Protein AF-A0A2N2VBH2-F1 (afdb_monomer_lite)

Secondary structure 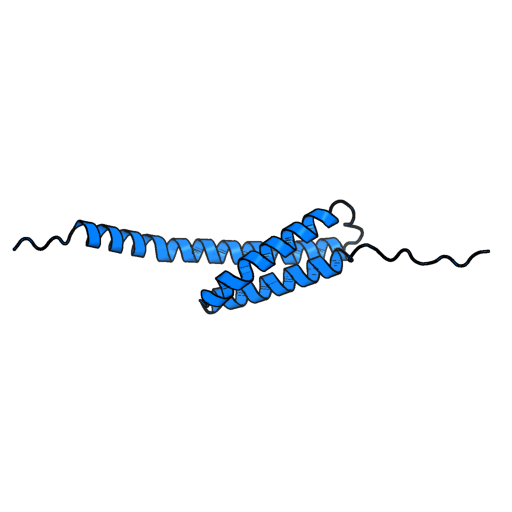(DSSP, 8-state):
---------S--HHHHHHHHHHHHHHHHHHHHHT-HHHHHHHHHHHHHHHHHHHHHGGG---SHHHHHHHHHHHHHHHHHHHHHHHHHHHHHHHHHHHHHHHHH-----

Structure (mmCIF, N/CA/C/O backbone)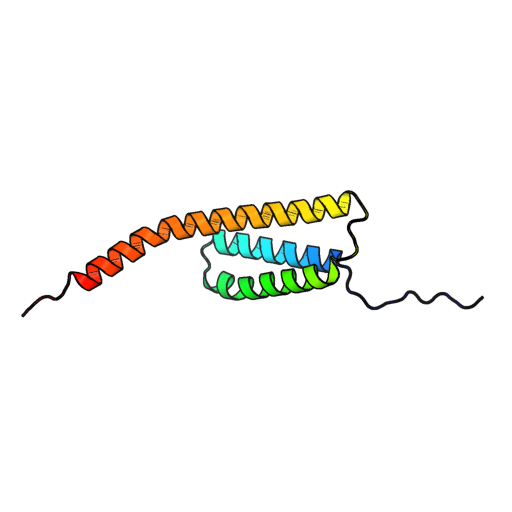:
data_AF-A0A2N2VBH2-F1
#
_entry.id   AF-A0A2N2VBH2-F1
#
loop_
_atom_site.group_PDB
_atom_site.id
_atom_site.type_symbol
_atom_site.label_atom_id
_atom_site.label_alt_id
_atom_site.label_comp_id
_atom_site.label_asym_id
_atom_site.label_entity_id
_atom_site.label_seq_id
_atom_site.pdbx_PDB_ins_code
_atom_site.Cartn_x
_atom_site.Cartn_y
_atom_site.Cartn_z
_atom_site.occupancy
_atom_site.B_iso_or_equiv
_atom_site.auth_seq_id
_atom_site.auth_comp_id
_atom_site.auth_asym_id
_atom_site.auth_atom_id
_atom_site.pdbx_PDB_model_num
ATOM 1 N N . MET A 1 1 ? 34.367 -12.291 -38.009 1.00 40.84 1 MET A N 1
ATOM 2 C CA . MET A 1 1 ? 33.428 -11.558 -37.135 1.00 40.84 1 MET A CA 1
ATOM 3 C C . MET A 1 1 ? 32.618 -12.603 -36.388 1.00 40.84 1 MET A C 1
ATOM 5 O O . MET A 1 1 ? 31.898 -13.334 -37.058 1.00 40.84 1 MET A O 1
ATOM 9 N N . PRO A 1 2 ? 32.802 -12.790 -35.074 1.00 41.72 2 PRO A N 1
ATOM 10 C CA . PRO A 1 2 ? 31.923 -13.672 -34.318 1.00 41.72 2 PRO A CA 1
ATOM 11 C C . PRO A 1 2 ? 30.559 -12.987 -34.103 1.00 41.72 2 PRO A C 1
ATOM 13 O O . PRO A 1 2 ? 30.515 -11.756 -34.024 1.00 41.72 2 PRO A O 1
ATOM 16 N N . PRO A 1 3 ? 29.452 -13.747 -34.044 1.00 45.34 3 PRO A N 1
ATOM 17 C CA . PRO A 1 3 ? 28.139 -13.199 -33.738 1.00 45.34 3 PRO A CA 1
ATOM 18 C C . PRO A 1 3 ? 28.104 -12.716 -32.285 1.00 45.34 3 PRO A C 1
ATOM 20 O O . PRO A 1 3 ? 28.410 -13.465 -31.356 1.00 45.34 3 PRO A O 1
ATOM 23 N N . SER A 1 4 ? 27.738 -11.449 -32.100 1.00 53.03 4 SER A N 1
ATOM 24 C CA . SER A 1 4 ? 27.451 -10.866 -30.794 1.00 53.03 4 SER A CA 1
ATOM 25 C C . SER A 1 4 ? 26.232 -11.566 -30.196 1.00 53.03 4 SER A C 1
ATOM 27 O O . SER A 1 4 ? 25.099 -11.296 -30.590 1.00 53.03 4 SER A O 1
ATOM 29 N N . HIS A 1 5 ? 26.465 -12.480 -29.258 1.00 41.12 5 HIS A N 1
ATOM 30 C CA . HIS A 1 5 ? 25.419 -12.971 -28.369 1.00 41.12 5 HIS A CA 1
ATOM 31 C C . HIS A 1 5 ? 24.906 -11.798 -27.517 1.00 41.12 5 HIS A C 1
ATOM 33 O O . HIS A 1 5 ? 25.728 -11.093 -26.922 1.00 41.12 5 HIS A O 1
ATOM 39 N N . PRO A 1 6 ? 23.585 -11.557 -27.433 1.00 47.28 6 PRO A N 1
ATOM 40 C CA . PRO A 1 6 ? 23.048 -10.656 -26.429 1.00 47.28 6 PRO A CA 1
ATOM 41 C C . PRO A 1 6 ? 23.266 -11.292 -25.053 1.00 47.28 6 PRO A C 1
ATOM 43 O O . PRO A 1 6 ? 22.959 -12.463 -24.836 1.00 47.28 6 PRO A O 1
ATOM 46 N N . ALA A 1 7 ? 23.851 -10.521 -24.141 1.00 42.69 7 ALA A N 1
ATOM 47 C CA . ALA A 1 7 ? 23.978 -10.894 -22.745 1.00 42.69 7 ALA A CA 1
ATOM 48 C C . ALA A 1 7 ? 22.578 -10.919 -22.110 1.00 42.69 7 ALA A C 1
ATOM 50 O O . ALA A 1 7 ? 22.043 -9.879 -21.733 1.00 42.69 7 ALA A O 1
ATOM 51 N N . GLU A 1 8 ? 21.979 -12.103 -22.027 1.00 49.44 8 GLU A N 1
ATOM 52 C CA . GLU A 1 8 ? 20.865 -12.372 -21.122 1.00 49.44 8 GLU A CA 1
ATOM 53 C C . GLU A 1 8 ? 21.410 -12.585 -19.706 1.00 49.44 8 GLU A C 1
ATOM 55 O O . GLU A 1 8 ? 22.375 -13.329 -19.516 1.00 49.44 8 GLU A O 1
ATOM 60 N N . GLY A 1 9 ? 20.798 -11.938 -18.709 1.00 41.91 9 GLY A N 1
ATOM 61 C CA . GLY A 1 9 ? 21.112 -12.202 -17.302 1.00 41.91 9 GLY A CA 1
ATOM 62 C C . GLY A 1 9 ? 20.923 -11.043 -16.323 1.00 41.91 9 GLY A C 1
ATOM 63 O O . GLY A 1 9 ? 21.740 -10.885 -15.423 1.00 41.91 9 GLY A O 1
ATOM 64 N N . GLY A 1 10 ? 19.876 -10.236 -16.475 1.00 44.91 10 GLY A N 1
ATOM 65 C CA . GLY A 1 10 ? 19.402 -9.306 -15.448 1.00 44.91 10 GLY A CA 1
ATOM 66 C C . GLY A 1 10 ? 17.968 -8.933 -15.791 1.00 44.91 10 GLY A C 1
ATOM 67 O O . GLY A 1 10 ? 17.742 -8.460 -16.902 1.00 44.91 10 GLY A O 1
ATOM 68 N N . GLY A 1 11 ? 17.003 -9.233 -14.917 1.00 56.78 11 GLY A N 1
ATOM 69 C CA . GLY A 1 11 ? 15.608 -8.843 -15.144 1.00 56.78 11 GLY A CA 1
ATOM 70 C C . GLY A 1 11 ? 15.538 -7.341 -15.413 1.00 56.78 11 GLY A C 1
ATOM 71 O O . GLY A 1 11 ? 16.257 -6.572 -14.777 1.00 56.78 11 GLY A O 1
ATOM 72 N N . ASP A 1 12 ? 14.759 -6.916 -16.408 1.00 78.00 12 ASP A N 1
ATOM 73 C CA . ASP A 1 12 ? 14.641 -5.490 -16.700 1.00 78.00 12 ASP A CA 1
ATOM 74 C C . ASP A 1 12 ? 13.982 -4.812 -15.492 1.00 78.00 12 ASP A C 1
ATOM 76 O O . ASP A 1 12 ? 12.883 -5.182 -15.072 1.00 78.00 12 ASP A O 1
ATOM 80 N N . TRP A 1 13 ? 14.636 -3.800 -14.920 1.00 80.25 13 TRP A N 1
ATOM 81 C CA . TRP A 1 13 ? 14.091 -3.017 -13.806 1.00 80.25 13 TRP A CA 1
ATOM 82 C C . TRP A 1 13 ? 12.704 -2.437 -14.150 1.00 80.25 13 TRP A C 1
ATOM 84 O O . TRP A 1 13 ? 11.900 -2.173 -13.255 1.00 80.25 13 TRP A O 1
ATOM 94 N N . ARG A 1 14 ? 12.394 -2.266 -15.446 1.00 80.44 14 ARG A N 1
ATOM 95 C CA . ARG A 1 14 ? 11.062 -1.883 -15.934 1.00 80.44 14 ARG A CA 1
ATOM 96 C C . ARG A 1 14 ? 10.008 -2.956 -15.694 1.00 80.44 14 ARG A C 1
ATOM 98 O O . ARG A 1 14 ? 8.896 -2.607 -15.304 1.00 80.44 14 ARG A O 1
ATOM 105 N N . ASP A 1 15 ? 10.344 -4.230 -15.887 1.00 84.06 15 ASP A N 1
ATOM 106 C CA . ASP A 1 15 ? 9.445 -5.343 -15.572 1.00 84.06 15 ASP A CA 1
ATOM 107 C C . ASP A 1 15 ? 9.173 -5.386 -14.067 1.00 84.06 15 ASP A C 1
ATOM 109 O O . ASP A 1 15 ? 8.023 -5.495 -13.643 1.00 84.06 15 ASP A O 1
ATOM 113 N N . GLN A 1 16 ? 10.203 -5.183 -13.241 1.00 84.12 16 GLN A N 1
ATOM 114 C CA . GLN A 1 16 ? 10.028 -5.112 -11.788 1.00 84.12 16 GLN A CA 1
ATOM 115 C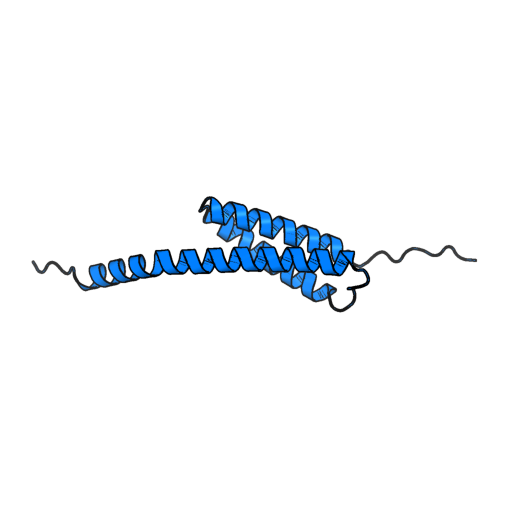 C . GLN A 1 16 ? 9.196 -3.910 -11.348 1.00 84.12 16 GLN A C 1
ATOM 117 O O . GLN A 1 16 ? 8.351 -4.032 -10.461 1.00 84.12 16 GLN A O 1
ATOM 122 N N . LEU A 1 17 ? 9.385 -2.755 -11.987 1.00 87.06 17 LEU A N 1
ATOM 123 C CA . LEU A 1 17 ? 8.574 -1.573 -11.723 1.00 87.06 17 LEU A CA 1
ATOM 124 C C . LEU A 1 17 ? 7.108 -1.799 -12.120 1.00 87.06 17 LEU A C 1
ATOM 126 O O . LEU A 1 17 ? 6.205 -1.365 -11.404 1.00 87.06 17 LEU A O 1
ATOM 130 N N . ALA A 1 18 ? 6.859 -2.497 -13.231 1.00 87.25 18 ALA A N 1
ATOM 131 C CA . ALA A 1 18 ? 5.513 -2.859 -13.660 1.00 87.25 18 ALA A CA 1
ATOM 132 C C . ALA A 1 18 ? 4.845 -3.832 -12.676 1.00 87.25 18 ALA A C 1
ATOM 134 O O . ALA A 1 18 ? 3.689 -3.619 -12.306 1.00 87.25 18 ALA A O 1
ATOM 135 N N . VAL A 1 19 ? 5.578 -4.848 -12.205 1.00 88.81 19 VAL A N 1
ATOM 136 C CA . VAL A 1 19 ? 5.117 -5.769 -11.155 1.00 88.81 19 VAL A CA 1
ATOM 137 C C . VAL A 1 19 ? 4.780 -4.998 -9.881 1.00 88.81 19 VAL A C 1
ATOM 139 O O . VAL A 1 19 ? 3.679 -5.147 -9.356 1.00 88.81 19 VAL A O 1
ATOM 142 N N . LEU A 1 20 ? 5.675 -4.119 -9.421 1.00 90.69 20 LEU A N 1
ATOM 143 C CA . LEU A 1 20 ? 5.445 -3.304 -8.231 1.00 90.69 20 LEU A CA 1
ATOM 144 C C . LEU A 1 20 ? 4.186 -2.441 -8.370 1.00 90.69 20 LEU A C 1
ATOM 146 O O . LEU A 1 20 ? 3.369 -2.403 -7.453 1.00 90.69 20 LEU A O 1
ATOM 150 N N . ARG A 1 21 ? 4.002 -1.775 -9.515 1.00 90.94 21 ARG A N 1
ATOM 151 C CA . ARG A 1 21 ? 2.808 -0.962 -9.769 1.00 90.94 21 ARG A CA 1
ATOM 152 C C . ARG A 1 21 ? 1.531 -1.796 -9.675 1.00 90.94 21 ARG A C 1
ATOM 154 O O . ARG A 1 21 ? 0.603 -1.375 -8.997 1.00 90.94 21 ARG A O 1
ATOM 161 N N . ASN A 1 22 ? 1.500 -2.971 -10.303 1.00 91.81 22 ASN A N 1
ATOM 162 C CA . ASN A 1 22 ? 0.329 -3.849 -10.258 1.00 91.81 22 ASN A CA 1
ATOM 163 C C . ASN A 1 22 ? 0.016 -4.289 -8.816 1.00 91.81 22 ASN A C 1
ATOM 165 O O . ASN A 1 22 ? -1.123 -4.165 -8.378 1.00 91.81 22 ASN A O 1
ATOM 169 N N . CYS A 1 23 ? 1.033 -4.691 -8.045 1.00 92.19 23 CYS A N 1
ATOM 170 C CA . CYS A 1 23 ? 0.858 -5.047 -6.634 1.00 92.19 23 CYS A CA 1
ATOM 171 C C . CYS A 1 23 ? 0.320 -3.874 -5.794 1.00 92.19 23 CYS A C 1
ATOM 173 O O . CYS A 1 23 ? -0.489 -4.074 -4.889 1.00 92.19 23 CYS A O 1
ATOM 175 N N . LEU A 1 24 ? 0.759 -2.643 -6.076 1.00 93.19 24 LEU A N 1
ATOM 176 C CA . LEU A 1 24 ? 0.269 -1.442 -5.397 1.00 93.19 24 LEU A CA 1
ATOM 177 C C . LEU A 1 24 ? -1.182 -1.104 -5.779 1.00 93.19 24 LEU A C 1
ATOM 179 O O . LEU A 1 24 ? -1.946 -0.667 -4.918 1.00 93.19 24 LEU A O 1
ATOM 183 N N . ASP A 1 25 ? -1.588 -1.318 -7.032 1.00 94.00 25 ASP A N 1
ATOM 184 C CA . ASP A 1 25 ? -2.984 -1.153 -7.456 1.00 94.00 25 ASP A CA 1
ATOM 185 C C . ASP A 1 25 ? -3.902 -2.191 -6.788 1.00 94.00 25 ASP A C 1
ATOM 187 O O . ASP A 1 25 ? -4.976 -1.830 -6.294 1.00 94.00 25 ASP A O 1
ATOM 191 N N . ASP A 1 26 ? -3.457 -3.446 -6.678 1.00 93.69 26 ASP A N 1
ATOM 192 C CA . ASP A 1 26 ? -4.175 -4.494 -5.942 1.00 93.69 26 ASP A CA 1
ATOM 193 C C . ASP A 1 26 ? -4.295 -4.142 -4.451 1.00 93.69 26 ASP A C 1
ATOM 195 O O . ASP A 1 26 ? -5.377 -4.244 -3.862 1.00 93.69 26 ASP A O 1
ATOM 199 N N . LEU A 1 27 ? -3.216 -3.632 -3.844 1.00 93.31 27 LEU A N 1
ATOM 200 C CA . LEU A 1 27 ? -3.226 -3.145 -2.463 1.00 93.31 27 LEU A CA 1
ATOM 201 C C . LEU A 1 27 ? -4.220 -1.988 -2.288 1.00 93.31 27 LEU A C 1
ATOM 203 O O . LEU A 1 27 ? -4.965 -1.941 -1.305 1.00 93.31 27 LEU A O 1
ATOM 207 N N . ARG A 1 28 ? -4.294 -1.075 -3.265 1.00 94.00 28 ARG A N 1
ATOM 208 C CA . ARG A 1 28 ? -5.264 0.026 -3.262 1.00 94.00 28 ARG A CA 1
ATOM 209 C C . ARG A 1 28 ? -6.695 -0.495 -3.291 1.00 94.00 28 ARG A C 1
ATOM 211 O O . ARG A 1 28 ? -7.538 -0.013 -2.532 1.00 94.00 28 ARG A O 1
ATOM 218 N N . ALA A 1 29 ? -6.979 -1.471 -4.150 1.00 94.06 29 ALA A N 1
ATOM 219 C CA . ALA A 1 29 ? -8.297 -2.087 -4.245 1.00 94.06 29 ALA A CA 1
ATOM 220 C C . ALA A 1 29 ? -8.687 -2.793 -2.935 1.00 94.06 29 ALA A C 1
ATOM 222 O O . ALA A 1 29 ? -9.801 -2.604 -2.434 1.00 94.06 29 ALA A O 1
ATOM 223 N N . ALA A 1 30 ? -7.755 -3.533 -2.330 1.00 93.06 30 ALA A N 1
ATOM 224 C CA . ALA A 1 30 ? -7.958 -4.190 -1.043 1.00 93.06 30 ALA A CA 1
ATOM 225 C C . ALA A 1 30 ? -8.230 -3.179 0.087 1.00 93.06 30 ALA A C 1
ATOM 227 O O . ALA A 1 30 ? -9.168 -3.363 0.864 1.00 93.06 30 ALA A O 1
ATOM 228 N N . MET A 1 31 ? -7.509 -2.051 0.136 1.00 91.38 31 MET A N 1
ATOM 229 C CA . MET A 1 31 ? -7.772 -1.003 1.132 1.00 91.38 31 MET A CA 1
ATOM 230 C C . MET A 1 31 ? -9.119 -0.308 0.929 1.00 91.38 31 MET A C 1
ATOM 232 O O . MET A 1 31 ? -9.806 -0.022 1.909 1.00 91.38 31 MET A O 1
ATOM 236 N N . ARG A 1 32 ? -9.531 -0.051 -0.320 1.00 92.19 32 ARG A N 1
ATOM 237 C CA . ARG A 1 32 ? -10.842 0.559 -0.615 1.00 92.19 32 ARG A CA 1
ATOM 238 C C . ARG A 1 32 ? -12.006 -0.347 -0.225 1.00 92.19 32 ARG A C 1
ATOM 240 O O . ARG A 1 32 ? -13.032 0.145 0.232 1.00 92.19 32 ARG A O 1
ATOM 247 N N . THR A 1 33 ? -11.845 -1.654 -0.407 1.00 93.12 33 THR A N 1
ATOM 248 C CA . THR A 1 33 ? -12.864 -2.655 -0.056 1.00 93.12 33 THR A CA 1
ATOM 249 C C . THR A 1 33 ? -12.815 -3.072 1.416 1.00 93.12 33 THR A C 1
ATOM 251 O O . THR A 1 33 ? -13.747 -3.711 1.894 1.00 93.12 33 THR A O 1
ATOM 254 N N . GLY A 1 34 ? -11.761 -2.695 2.150 1.00 88.94 34 GLY A N 1
ATOM 255 C CA . GLY A 1 34 ? -11.550 -3.114 3.536 1.00 88.94 34 GLY A CA 1
ATOM 256 C C . GLY A 1 34 ? -11.228 -4.604 3.676 1.00 88.94 34 GLY A C 1
ATOM 257 O O . GLY A 1 34 ? -11.482 -5.182 4.732 1.00 88.94 34 GLY A O 1
ATOM 258 N N . ASN A 1 35 ? -10.702 -5.235 2.622 1.00 9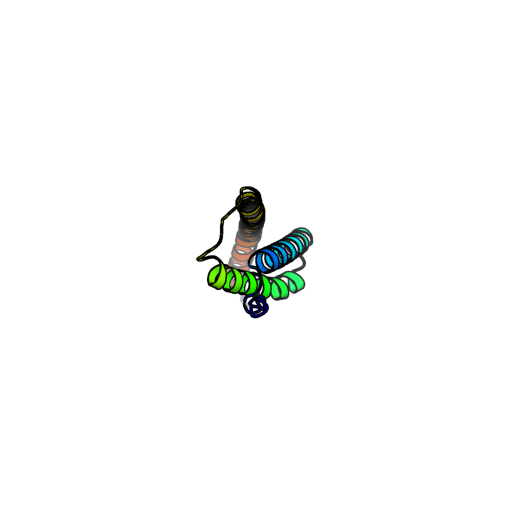2.94 35 ASN A N 1
ATOM 259 C CA . ASN A 1 35 ? -10.354 -6.651 2.616 1.00 92.94 35 ASN A CA 1
ATOM 260 C C . ASN A 1 35 ? -9.024 -6.885 3.353 1.00 92.94 35 ASN A C 1
ATOM 262 O O . ASN A 1 35 ? -7.954 -6.862 2.745 1.00 92.94 35 ASN A O 1
ATOM 266 N N . TRP A 1 36 ? -9.096 -7.100 4.669 1.00 88.00 36 TRP A N 1
ATOM 267 C CA . TRP A 1 36 ? -7.913 -7.286 5.517 1.00 88.00 36 TRP A CA 1
ATOM 268 C C . TRP A 1 36 ? -7.087 -8.520 5.160 1.00 88.00 36 TRP A C 1
ATOM 270 O O . TRP A 1 36 ? -5.864 -8.434 5.165 1.00 88.00 36 TRP A O 1
ATOM 280 N N . GLU A 1 37 ? -7.731 -9.625 4.787 1.00 91.69 37 GLU A N 1
ATOM 281 C CA . GLU A 1 37 ? -7.036 -10.857 4.401 1.00 91.69 37 GLU A CA 1
ATOM 282 C C . GLU A 1 37 ? -6.184 -10.644 3.141 1.00 91.69 37 GLU A C 1
ATOM 284 O O . GLU A 1 37 ? -5.017 -11.034 3.095 1.00 91.69 37 GLU A O 1
ATOM 289 N N . ALA A 1 38 ? -6.728 -9.942 2.141 1.00 91.19 38 ALA A N 1
ATOM 290 C CA . ALA A 1 38 ? -5.963 -9.580 0.951 1.00 91.19 38 ALA A CA 1
ATOM 291 C C . ALA A 1 38 ? -4.785 -8.653 1.287 1.00 91.19 38 ALA A C 1
ATOM 293 O O . ALA A 1 38 ? -3.701 -8.820 0.734 1.00 91.19 38 ALA A O 1
ATOM 294 N N . LEU A 1 39 ? -4.955 -7.700 2.209 1.00 90.56 39 LEU A N 1
ATOM 295 C CA . LEU A 1 39 ? -3.859 -6.819 2.622 1.00 90.56 39 LEU A CA 1
ATOM 296 C C . LEU A 1 39 ? -2.724 -7.579 3.314 1.00 90.56 39 LEU A C 1
ATOM 298 O O . LEU A 1 39 ? -1.560 -7.310 3.021 1.00 90.56 39 LEU A O 1
ATOM 302 N N . GLU A 1 40 ? -3.037 -8.539 4.187 1.00 91.62 40 GLU A N 1
ATOM 303 C CA . GLU A 1 40 ? -2.025 -9.372 4.851 1.00 91.62 40 GLU A CA 1
ATOM 304 C C . GLU A 1 40 ? -1.185 -10.171 3.848 1.00 91.62 40 GLU A C 1
ATOM 306 O O . GLU A 1 40 ? 0.023 -10.322 4.035 1.00 91.62 40 GLU A O 1
ATOM 311 N N . GLN A 1 41 ? -1.800 -10.630 2.757 1.00 92.38 41 GLN A N 1
ATOM 312 C CA . GLN A 1 41 ? -1.109 -11.355 1.690 1.00 92.38 41 GLN A CA 1
ATOM 313 C C . GLN A 1 41 ? -0.313 -10.425 0.762 1.00 92.38 41 GLN A C 1
ATOM 315 O O . GLN A 1 41 ? 0.783 -10.780 0.329 1.00 92.38 41 GLN A O 1
ATOM 320 N N . LEU A 1 42 ? -0.835 -9.232 0.461 1.00 91.50 42 LEU A N 1
ATOM 321 C CA . LEU A 1 42 ? -0.241 -8.304 -0.508 1.00 91.50 42 LEU A CA 1
ATOM 322 C C . LEU A 1 42 ? 0.932 -7.493 0.062 1.00 91.50 42 LEU A C 1
ATOM 324 O O . LEU A 1 42 ? 1.886 -7.217 -0.665 1.00 91.50 42 LEU A O 1
ATOM 328 N N . VAL A 1 43 ? 0.908 -7.125 1.348 1.00 90.75 43 VAL A N 1
ATOM 329 C CA . VAL A 1 43 ? 1.965 -6.295 1.965 1.00 90.75 43 VAL A CA 1
ATOM 330 C C . VAL A 1 43 ? 3.368 -6.925 1.849 1.00 90.75 43 VAL A C 1
ATOM 332 O O . VAL A 1 43 ? 4.281 -6.228 1.397 1.00 90.75 43 VAL A O 1
ATOM 335 N N . PRO A 1 44 ? 3.583 -8.217 2.173 1.00 92.19 44 PRO A N 1
ATOM 336 C CA . PRO A 1 44 ? 4.886 -8.865 1.993 1.00 92.19 44 PRO A CA 1
ATOM 337 C C . PRO A 1 44 ? 5.350 -8.909 0.532 1.00 92.19 44 PRO A C 1
ATOM 339 O O . PRO A 1 44 ? 6.545 -8.796 0.257 1.00 92.19 44 PRO A O 1
ATOM 342 N N . VAL A 1 45 ? 4.414 -9.060 -0.412 1.00 89.88 45 VAL A N 1
ATOM 343 C CA . VAL A 1 45 ? 4.712 -9.095 -1.853 1.00 89.88 45 VAL A CA 1
ATOM 344 C C . VAL A 1 45 ? 5.186 -7.724 -2.330 1.00 89.88 45 VAL A C 1
ATOM 346 O O . VAL A 1 45 ? 6.200 -7.633 -3.020 1.00 89.88 45 VAL A O 1
ATOM 349 N N . VAL A 1 46 ? 4.508 -6.653 -1.909 1.00 89.88 46 VAL A N 1
ATOM 350 C CA . VAL A 1 46 ? 4.913 -5.269 -2.195 1.00 89.88 46 VAL A CA 1
ATOM 351 C C . VAL A 1 46 ? 6.295 -4.968 -1.606 1.00 89.88 46 VAL A C 1
ATOM 353 O O . VAL A 1 46 ? 7.146 -4.423 -2.306 1.00 89.88 46 VAL A O 1
ATOM 356 N N . ASP A 1 47 ? 6.564 -5.367 -0.358 1.00 90.06 47 ASP A N 1
ATOM 357 C CA . ASP A 1 47 ? 7.881 -5.193 0.277 1.00 90.06 47 ASP A CA 1
ATOM 358 C C . ASP A 1 47 ? 8.991 -5.950 -0.474 1.00 90.06 47 ASP A C 1
ATOM 360 O O . ASP A 1 47 ? 10.071 -5.404 -0.719 1.00 90.06 47 ASP A O 1
ATOM 364 N N . SER A 1 48 ? 8.718 -7.185 -0.906 1.00 88.06 48 SER A N 1
ATOM 365 C CA . SER A 1 48 ? 9.654 -7.970 -1.714 1.00 88.06 48 SER A CA 1
ATOM 366 C C . SER A 1 48 ? 9.936 -7.306 -3.065 1.00 88.06 48 SER A C 1
ATOM 368 O O . SER A 1 48 ? 11.104 -7.143 -3.425 1.00 88.06 48 SER A O 1
ATOM 370 N N . ALA A 1 49 ? 8.896 -6.842 -3.765 1.00 87.12 49 ALA A N 1
ATOM 371 C CA . ALA A 1 49 ? 9.026 -6.140 -5.041 1.00 87.12 49 ALA A CA 1
ATOM 372 C C . ALA A 1 49 ? 9.821 -4.830 -4.899 1.00 87.12 49 ALA A C 1
ATOM 374 O O . ALA A 1 49 ? 10.691 -4.544 -5.719 1.00 87.12 49 ALA A O 1
ATOM 375 N N . PHE A 1 50 ? 9.610 -4.065 -3.822 1.00 85.56 50 PHE A N 1
ATOM 376 C CA . PHE A 1 50 ? 10.414 -2.874 -3.526 1.00 85.56 50 PHE A CA 1
ATOM 377 C C . PHE A 1 50 ? 11.887 -3.204 -3.276 1.00 85.56 50 PHE A C 1
ATOM 379 O O . PHE A 1 50 ? 12.769 -2.482 -3.744 1.00 85.56 50 PHE A O 1
ATOM 386 N N . LYS A 1 51 ? 12.175 -4.275 -2.528 1.00 86.75 51 LYS A N 1
ATOM 387 C CA . LYS A 1 51 ? 13.553 -4.708 -2.246 1.00 86.75 51 LYS A CA 1
ATOM 388 C C . LYS A 1 51 ? 14.276 -5.162 -3.510 1.00 86.75 51 LYS A C 1
ATOM 390 O O . LYS A 1 51 ? 15.435 -4.791 -3.687 1.00 86.75 51 LYS A O 1
ATOM 395 N N . GLN A 1 52 ? 13.596 -5.915 -4.373 1.00 83.50 52 GLN A N 1
ATOM 396 C CA . GLN A 1 52 ? 14.119 -6.339 -5.675 1.00 83.50 52 GLN A CA 1
ATOM 397 C C . GLN A 1 52 ? 14.400 -5.128 -6.564 1.00 83.50 52 GLN A C 1
ATOM 399 O O . GLN A 1 52 ? 15.548 -4.914 -6.951 1.00 83.50 52 GLN A O 1
ATOM 404 N N . LEU A 1 53 ? 13.404 -4.248 -6.728 1.00 81.94 53 LEU A N 1
ATOM 405 C CA . LEU A 1 53 ? 13.557 -3.028 -7.510 1.00 81.94 53 LEU A CA 1
ATOM 406 C C . LEU A 1 53 ? 14.736 -2.200 -6.991 1.00 81.94 53 LEU A C 1
ATOM 408 O O . LEU A 1 53 ? 15.579 -1.774 -7.773 1.00 81.94 53 LEU A O 1
ATOM 412 N N . ARG A 1 54 ? 14.864 -2.008 -5.673 1.00 81.25 54 ARG A N 1
ATOM 413 C CA . ARG A 1 54 ? 15.978 -1.258 -5.072 1.00 81.25 54 ARG A CA 1
ATOM 414 C C . ARG A 1 54 ? 17.345 -1.890 -5.340 1.00 81.25 54 ARG A C 1
ATOM 416 O O . ARG A 1 54 ? 18.303 -1.143 -5.520 1.00 81.25 54 ARG A O 1
ATOM 423 N N . ALA A 1 55 ? 17.449 -3.218 -5.342 1.00 78.44 55 ALA A N 1
ATOM 424 C CA . ALA A 1 55 ? 18.700 -3.917 -5.634 1.00 78.44 55 ALA A CA 1
ATOM 425 C C . ALA A 1 55 ? 19.164 -3.691 -7.087 1.00 78.44 55 ALA A C 1
ATOM 427 O O . ALA A 1 55 ? 20.365 -3.664 -7.353 1.00 78.44 55 ALA A O 1
ATOM 428 N N . GLU A 1 56 ? 18.222 -3.463 -8.004 1.00 71.62 56 GLU A N 1
ATOM 429 C CA . GLU A 1 56 ? 18.477 -3.299 -9.442 1.00 71.62 56 GLU A CA 1
ATOM 430 C C . GLU A 1 56 ? 18.502 -1.829 -9.903 1.00 71.62 56 GLU A C 1
ATOM 432 O O . GLU A 1 56 ? 19.153 -1.480 -10.891 1.00 71.62 56 GLU A O 1
ATOM 437 N N . SER A 1 57 ? 17.852 -0.933 -9.153 1.00 59.94 57 SER A N 1
ATOM 438 C CA . SER A 1 57 ? 17.653 0.487 -9.490 1.00 59.94 5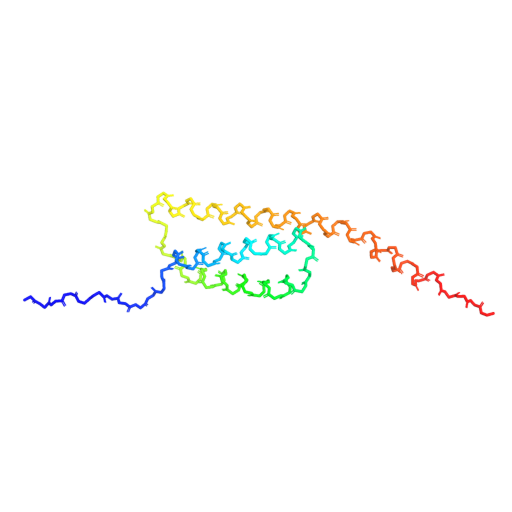7 SER A CA 1
ATOM 439 C C . SER A 1 57 ? 18.912 1.349 -9.438 1.00 59.94 57 SER A C 1
ATOM 441 O O . SER A 1 57 ? 18.860 2.518 -9.821 1.00 59.94 57 SER A O 1
ATOM 443 N N . THR A 1 58 ? 20.055 0.825 -8.992 1.00 55.66 58 THR A N 1
ATOM 444 C CA . THR A 1 58 ? 21.289 1.612 -8.831 1.00 55.66 58 THR A CA 1
ATOM 445 C C . THR A 1 58 ? 21.839 2.175 -10.153 1.00 55.66 58 THR A C 1
ATOM 447 O O . THR A 1 58 ? 22.782 2.961 -10.115 1.00 55.66 58 THR A O 1
ATOM 450 N N . THR A 1 59 ? 21.271 1.816 -11.318 1.00 56.59 59 THR A N 1
ATOM 451 C CA . THR A 1 59 ? 21.930 2.041 -12.621 1.00 56.59 59 THR A CA 1
ATOM 452 C C . THR A 1 59 ? 21.088 2.701 -13.736 1.00 56.59 59 THR A C 1
ATOM 454 O O . THR A 1 59 ? 21.669 3.070 -14.761 1.00 56.59 59 THR A O 1
ATOM 457 N N . THR A 1 60 ? 19.762 2.905 -13.629 1.00 64.62 60 THR A N 1
ATOM 458 C CA . THR A 1 60 ? 18.991 3.056 -14.892 1.00 64.62 60 THR A CA 1
ATOM 459 C C . THR A 1 60 ? 17.753 3.967 -14.881 1.00 64.62 60 THR A C 1
ATOM 461 O O . THR A 1 60 ? 16.667 3.536 -15.235 1.00 64.62 60 THR A O 1
ATOM 464 N N . VAL A 1 61 ? 17.910 5.272 -14.625 1.00 65.06 61 VAL A N 1
ATOM 465 C CA . VAL A 1 61 ? 16.973 6.281 -15.177 1.00 65.06 61 VAL A CA 1
ATOM 466 C C . VAL A 1 61 ? 17.633 6.897 -16.405 1.00 65.06 61 VAL A C 1
ATOM 468 O O . VAL A 1 61 ? 18.567 7.685 -16.275 1.00 65.06 61 VAL A O 1
ATOM 471 N N . ARG A 1 62 ? 17.209 6.491 -17.608 1.00 70.19 62 ARG A N 1
ATOM 472 C CA . ARG A 1 62 ? 17.863 6.908 -18.866 1.00 70.19 62 ARG A CA 1
ATOM 473 C C . ARG A 1 62 ? 16.965 7.737 -19.770 1.00 70.19 62 ARG A C 1
ATOM 475 O O . ARG A 1 62 ? 17.474 8.463 -20.619 1.00 70.19 62 ARG A O 1
ATOM 482 N N . THR A 1 63 ? 15.649 7.648 -19.594 1.00 80.69 63 THR A N 1
ATOM 483 C CA . THR A 1 63 ? 14.673 8.321 -20.454 1.00 80.69 63 THR A CA 1
ATOM 484 C C . THR A 1 63 ? 13.611 9.079 -19.648 1.00 80.69 63 THR A C 1
ATOM 486 O O . THR A 1 63 ? 13.343 8.734 -18.496 1.00 80.69 63 THR A O 1
ATOM 489 N N . PRO A 1 64 ? 12.944 10.090 -20.238 1.00 83.12 64 PRO A N 1
ATOM 490 C CA . PRO A 1 64 ? 11.804 10.756 -19.604 1.00 83.12 64 PRO A CA 1
ATOM 491 C C . PRO A 1 64 ? 10.657 9.800 -19.245 1.00 83.12 64 PRO A C 1
ATOM 493 O O . PRO A 1 64 ? 9.984 10.005 -18.240 1.00 83.12 64 PRO A O 1
ATOM 496 N N . ALA A 1 65 ? 10.461 8.739 -20.034 1.00 83.00 65 ALA A N 1
ATOM 497 C CA . ALA A 1 65 ? 9.451 7.718 -19.761 1.00 83.00 65 ALA A CA 1
ATOM 498 C C . ALA A 1 65 ? 9.752 6.938 -18.468 1.00 83.00 65 ALA A C 1
ATOM 500 O O . ALA A 1 65 ? 8.835 6.620 -17.717 1.00 83.00 65 ALA A O 1
ATOM 501 N N . ASP A 1 66 ? 11.032 6.695 -18.172 1.00 82.31 66 ASP A N 1
ATOM 502 C CA . ASP A 1 66 ? 11.469 6.031 -16.936 1.00 82.31 66 ASP A CA 1
ATOM 503 C C . ASP A 1 66 ? 11.168 6.885 -15.704 1.00 82.31 66 ASP A C 1
ATOM 505 O O . ASP A 1 66 ? 10.641 6.401 -14.703 1.00 82.31 66 ASP A O 1
ATOM 509 N N . ALA A 1 67 ? 11.475 8.182 -15.797 1.00 84.12 67 ALA A N 1
ATOM 510 C CA . ALA A 1 67 ? 11.192 9.134 -14.733 1.00 84.12 67 ALA A CA 1
ATOM 511 C C . ALA A 1 67 ? 9.683 9.248 -14.464 1.00 84.12 67 ALA A C 1
ATOM 513 O O . ALA A 1 67 ? 9.269 9.356 -13.311 1.00 84.12 67 ALA A O 1
ATOM 514 N N . GLU A 1 68 ? 8.862 9.195 -15.514 1.00 87.44 68 GLU A N 1
ATOM 515 C CA . GLU A 1 68 ? 7.408 9.224 -15.379 1.00 87.44 68 GLU A CA 1
ATOM 516 C C . GLU A 1 68 ? 6.856 7.942 -14.744 1.00 87.44 68 GLU A C 1
ATOM 518 O O . GLU A 1 68 ? 6.029 8.014 -13.838 1.00 87.44 68 GLU A O 1
ATOM 523 N N . ALA A 1 69 ? 7.361 6.770 -15.134 1.00 85.06 69 ALA A N 1
ATOM 524 C CA . ALA A 1 69 ? 6.956 5.507 -14.519 1.00 85.06 69 ALA A CA 1
ATOM 525 C C . ALA A 1 69 ? 7.273 5.476 -13.010 1.00 85.06 69 ALA A C 1
ATOM 527 O O . ALA A 1 69 ? 6.437 5.067 -12.202 1.00 85.06 69 ALA A O 1
ATOM 528 N N . LEU A 1 70 ? 8.445 5.982 -12.607 1.00 85.88 70 LEU A N 1
ATOM 529 C CA . LEU A 1 70 ? 8.805 6.122 -11.192 1.00 85.88 70 LEU A CA 1
ATOM 530 C C . LEU A 1 70 ? 7.906 7.125 -10.456 1.00 85.88 70 LEU A C 1
ATOM 532 O O . LEU A 1 70 ? 7.510 6.872 -9.317 1.00 85.88 70 LEU A O 1
ATOM 536 N N . ARG A 1 71 ? 7.541 8.244 -11.097 1.00 88.25 71 ARG A N 1
ATOM 537 C CA . ARG A 1 71 ? 6.591 9.211 -10.522 1.00 88.25 71 ARG A CA 1
ATOM 538 C C . ARG A 1 71 ? 5.221 8.598 -10.278 1.00 88.25 71 ARG A C 1
ATOM 540 O O . ARG A 1 71 ? 4.645 8.848 -9.224 1.00 88.25 71 ARG A O 1
ATOM 547 N N . GLN A 1 72 ? 4.715 7.788 -11.204 1.00 89.62 72 GLN A N 1
ATOM 548 C CA . GLN A 1 72 ? 3.426 7.113 -11.037 1.00 89.62 72 GLN A CA 1
ATOM 549 C C . GLN A 1 72 ? 3.429 6.187 -9.817 1.00 89.62 72 GLN A C 1
ATOM 551 O O . GLN A 1 72 ? 2.501 6.235 -9.011 1.00 89.62 72 GLN A O 1
ATOM 556 N N . VAL A 1 73 ? 4.496 5.406 -9.630 1.00 90.06 73 VAL A N 1
ATOM 557 C CA . VAL A 1 73 ? 4.652 4.546 -8.446 1.00 90.06 73 VAL A CA 1
ATOM 558 C C . VAL A 1 73 ? 4.758 5.369 -7.160 1.00 90.06 73 VAL A C 1
ATOM 560 O O . VAL A 1 73 ? 4.136 5.017 -6.156 1.00 90.06 73 VAL A O 1
ATOM 563 N N . ALA A 1 74 ? 5.485 6.489 -7.179 1.00 89.38 74 ALA A N 1
ATOM 564 C CA . ALA A 1 74 ? 5.587 7.381 -6.025 1.00 89.38 74 ALA A CA 1
ATOM 565 C C . ALA A 1 74 ? 4.228 7.993 -5.640 1.00 89.38 74 ALA A C 1
ATOM 567 O O . ALA A 1 74 ? 3.877 8.006 -4.461 1.00 89.38 74 ALA A O 1
ATOM 568 N N . LEU A 1 75 ? 3.441 8.446 -6.623 1.00 92.62 75 LEU A N 1
ATOM 569 C CA . LEU A 1 75 ? 2.093 8.979 -6.402 1.00 92.62 75 LEU A CA 1
ATOM 570 C C . LEU A 1 75 ? 1.157 7.924 -5.808 1.00 92.62 75 LEU A C 1
ATOM 572 O O . LEU A 1 75 ? 0.468 8.201 -4.829 1.00 92.62 75 LEU A O 1
ATOM 576 N N . LEU A 1 76 ? 1.167 6.711 -6.365 1.00 92.38 76 LEU A N 1
ATOM 577 C CA . LEU A 1 76 ? 0.343 5.609 -5.873 1.00 92.38 76 LEU A CA 1
ATOM 578 C C . LEU A 1 76 ? 0.720 5.231 -4.435 1.00 92.38 76 LEU A C 1
ATOM 580 O O . LEU A 1 76 ? -0.151 5.053 -3.592 1.00 92.38 76 LEU A O 1
ATOM 584 N N . THR A 1 77 ? 2.017 5.185 -4.129 1.00 92.25 77 THR A N 1
ATOM 585 C CA . THR A 1 77 ? 2.505 4.929 -2.765 1.00 92.25 77 THR A CA 1
ATOM 586 C C . THR A 1 77 ? 2.059 6.021 -1.786 1.00 92.25 77 THR A C 1
ATOM 588 O O . THR A 1 77 ? 1.661 5.702 -0.667 1.00 92.25 77 THR A O 1
ATOM 591 N N . GLY A 1 78 ? 2.067 7.291 -2.206 1.00 93.00 78 GLY A N 1
ATOM 592 C CA . GLY A 1 78 ? 1.546 8.406 -1.410 1.00 93.00 78 GLY A CA 1
ATOM 593 C C . GLY A 1 78 ? 0.049 8.275 -1.114 1.00 93.00 78 GLY A C 1
ATOM 594 O O . GLY A 1 78 ? -0.348 8.364 0.044 1.00 93.00 78 GLY A O 1
ATOM 595 N N . GLU A 1 79 ? -0.771 7.958 -2.125 1.00 94.62 79 GLU A N 1
ATOM 596 C CA . GLU A 1 79 ? -2.213 7.705 -1.934 1.00 94.62 79 GLU A CA 1
ATOM 597 C C . GLU A 1 79 ? -2.444 6.579 -0.914 1.00 94.62 79 GLU A C 1
ATOM 599 O O . GLU A 1 79 ? -3.265 6.703 -0.003 1.00 94.62 79 GLU A O 1
ATOM 604 N N . LEU A 1 80 ? -1.691 5.482 -1.036 1.00 93.56 80 LEU A N 1
ATOM 605 C CA . LEU A 1 80 ? -1.798 4.342 -0.129 1.00 93.56 80 LEU A CA 1
ATOM 606 C C . LEU A 1 80 ? -1.408 4.714 1.313 1.00 93.56 80 LEU A C 1
ATOM 608 O O . LEU A 1 80 ? -2.054 4.268 2.263 1.00 93.56 80 LEU A O 1
ATOM 612 N N . GLN A 1 81 ? -0.378 5.547 1.483 1.00 93.12 81 GLN A N 1
ATOM 613 C CA . GLN A 1 81 ? 0.043 6.056 2.788 1.00 93.12 81 GLN A CA 1
ATOM 614 C C . GLN A 1 81 ? -1.045 6.923 3.429 1.00 93.12 81 GLN A C 1
ATOM 616 O O . GLN A 1 81 ? -1.375 6.716 4.599 1.00 93.12 81 GLN A O 1
ATOM 621 N N . ASP A 1 82 ? -1.638 7.845 2.671 1.00 94.69 82 ASP A N 1
ATOM 622 C CA . ASP A 1 82 ? -2.722 8.700 3.156 1.00 94.69 82 ASP A CA 1
ATOM 623 C C . ASP A 1 82 ? -3.937 7.869 3.586 1.00 94.69 82 ASP A C 1
ATOM 625 O O . ASP A 1 82 ? -4.512 8.096 4.654 1.00 94.69 82 ASP A O 1
ATOM 629 N N . MET A 1 83 ? -4.293 6.844 2.803 1.00 93.50 83 MET A N 1
ATOM 630 C CA . MET A 1 83 ? -5.357 5.901 3.151 1.00 93.50 83 MET A CA 1
ATOM 631 C C . MET A 1 83 ? -5.056 5.146 4.453 1.00 93.50 83 MET A C 1
ATOM 633 O O . MET A 1 83 ? -5.938 5.019 5.308 1.00 93.50 83 MET A O 1
ATOM 637 N N . ALA A 1 84 ? -3.822 4.669 4.630 1.00 91.00 84 ALA A N 1
ATOM 638 C CA . ALA A 1 84 ? -3.407 3.972 5.844 1.00 91.00 84 ALA A CA 1
ATOM 639 C C . ALA A 1 84 ? -3.464 4.889 7.078 1.00 91.00 84 ALA A C 1
ATOM 641 O O . ALA A 1 84 ? -3.993 4.488 8.118 1.00 91.00 84 ALA A O 1
ATOM 642 N N . ILE A 1 85 ? -2.994 6.136 6.957 1.00 93.00 85 ILE A N 1
ATOM 643 C CA . ILE A 1 85 ? -3.056 7.144 8.027 1.00 93.00 85 ILE A CA 1
ATOM 644 C C . ILE A 1 85 ? -4.509 7.450 8.387 1.00 93.00 85 ILE A C 1
ATOM 646 O O . ILE A 1 85 ? -4.879 7.401 9.563 1.00 93.00 85 ILE A O 1
ATOM 650 N N . ALA A 1 86 ? -5.355 7.715 7.389 1.00 92.31 86 ALA A N 1
ATOM 651 C CA . ALA A 1 86 ? -6.771 7.986 7.609 1.00 92.31 86 ALA A CA 1
ATOM 652 C C . ALA A 1 86 ? -7.450 6.814 8.331 1.00 92.31 86 ALA A C 1
ATOM 654 O O . ALA A 1 86 ? -8.222 7.010 9.274 1.00 92.31 86 ALA A O 1
ATOM 655 N N . ARG A 1 87 ? -7.119 5.576 7.949 1.00 88.94 87 ARG A N 1
ATOM 656 C CA . ARG A 1 87 ? -7.662 4.384 8.599 1.00 88.94 87 ARG A CA 1
ATOM 657 C C . ARG A 1 87 ? -7.166 4.220 10.033 1.00 88.94 87 ARG A C 1
ATOM 659 O O . ARG A 1 87 ? -7.962 3.885 10.910 1.00 88.94 87 ARG A O 1
ATOM 666 N N . GLN A 1 88 ? -5.891 4.491 10.297 1.00 90.00 88 GLN A N 1
ATOM 667 C CA . GLN A 1 88 ? -5.338 4.471 11.650 1.00 90.00 88 GLN A CA 1
ATOM 668 C C . GLN A 1 88 ? -6.050 5.484 12.555 1.00 90.00 88 GLN A C 1
ATOM 670 O O . GLN A 1 88 ? -6.447 5.139 13.668 1.00 90.00 88 GLN A O 1
ATOM 675 N N . GLN A 1 89 ? -6.283 6.702 12.061 1.00 92.44 89 GLN A N 1
ATOM 676 C CA . GLN A 1 89 ? -6.997 7.751 12.794 1.00 92.44 89 GLN A CA 1
ATOM 677 C C . GLN A 1 89 ? -8.447 7.365 13.120 1.00 92.44 89 GLN A C 1
ATOM 679 O O . GLN A 1 89 ? -8.952 7.741 14.174 1.00 92.44 89 GLN A O 1
ATOM 684 N N . GLN A 1 90 ? -9.104 6.579 12.262 1.00 89.94 90 GLN A N 1
ATOM 685 C CA . GLN A 1 90 ? -10.451 6.055 12.522 1.00 89.94 90 GLN A CA 1
ATOM 686 C C . GLN A 1 90 ? -10.467 4.957 13.595 1.00 89.94 90 GLN A C 1
ATOM 688 O O . GLN A 1 90 ? -11.389 4.898 14.407 1.00 89.94 90 GLN A O 1
ATOM 693 N N . ILE A 1 91 ? -9.467 4.071 13.601 1.00 89.81 91 ILE A N 1
ATOM 694 C CA . ILE A 1 91 ? -9.424 2.907 14.501 1.00 89.81 91 ILE A CA 1
ATOM 695 C C . ILE A 1 91 ? -8.920 3.291 15.901 1.00 89.81 91 ILE A C 1
ATOM 697 O O . ILE A 1 91 ? -9.403 2.755 16.899 1.00 89.81 91 ILE A O 1
ATOM 701 N N . GLN A 1 92 ? -7.986 4.241 16.000 1.00 90.31 92 GLN A N 1
ATOM 702 C CA . GLN A 1 92 ? -7.372 4.665 17.261 1.00 90.31 92 GLN A CA 1
ATOM 703 C C . GLN A 1 92 ? -8.375 5.026 18.382 1.00 90.31 92 GLN A C 1
ATOM 705 O O . GLN A 1 92 ? -8.206 4.507 19.491 1.00 90.31 92 GLN A O 1
ATOM 710 N N . PRO A 1 93 ? -9.418 5.855 18.160 1.00 91.31 93 PRO A N 1
ATOM 711 C CA . PRO A 1 93 ? -10.377 6.187 19.215 1.00 91.31 93 PRO A CA 1
ATOM 712 C C . PRO A 1 93 ? -11.229 4.983 19.634 1.00 91.31 93 PRO A C 1
ATOM 714 O O . PRO A 1 93 ? -11.543 4.838 20.815 1.00 91.31 93 PRO A O 1
ATOM 717 N N . LEU A 1 94 ? -11.558 4.083 18.698 1.00 90.88 94 LEU A N 1
ATOM 718 C CA . LEU A 1 94 ? -12.284 2.851 19.012 1.00 90.88 94 LEU A CA 1
ATOM 719 C C . LEU A 1 94 ? -11.441 1.962 19.930 1.00 90.88 94 LEU A C 1
ATOM 721 O O . LEU A 1 94 ? -11.922 1.524 20.971 1.00 90.88 94 LEU A O 1
ATOM 725 N N . LEU A 1 95 ? -10.162 1.762 19.607 1.00 88.25 95 LEU A N 1
ATOM 726 C CA . LEU A 1 95 ? -9.250 0.989 20.454 1.00 88.25 95 LEU A CA 1
ATOM 727 C C . LEU A 1 95 ? -9.113 1.591 21.858 1.00 88.25 95 LEU A C 1
AT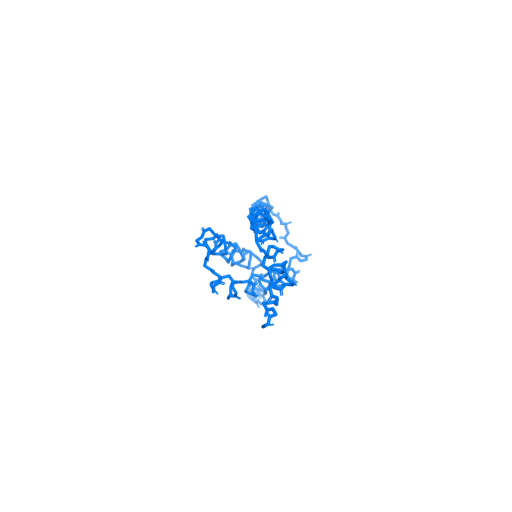OM 729 O O . LEU A 1 95 ? -9.134 0.852 22.842 1.00 88.25 95 LEU A O 1
ATOM 733 N N . GLN A 1 96 ? -9.018 2.918 21.971 1.00 88.31 96 GLN A N 1
ATOM 734 C CA . GLN A 1 96 ? -8.963 3.598 23.269 1.00 88.31 96 GLN A CA 1
ATOM 735 C C . GLN A 1 96 ? -10.245 3.389 24.085 1.00 88.31 96 GLN A C 1
ATOM 737 O O . GLN A 1 96 ? -10.159 3.073 25.272 1.00 88.31 96 GLN A O 1
ATOM 742 N N . ALA A 1 97 ? -11.418 3.502 23.455 1.00 89.25 97 ALA A N 1
ATOM 743 C CA . ALA A 1 97 ? -12.700 3.263 24.113 1.00 89.25 97 ALA A CA 1
ATOM 744 C C . ALA A 1 97 ? -12.814 1.820 24.635 1.00 89.25 97 ALA A C 1
ATOM 746 O O . ALA A 1 97 ? -13.189 1.603 25.788 1.00 89.25 97 ALA A O 1
ATOM 747 N N . TRP A 1 98 ? -12.407 0.833 23.832 1.00 88.19 98 TRP A N 1
ATOM 748 C CA . TRP A 1 98 ? -12.374 -0.574 24.243 1.00 88.19 98 TRP A CA 1
ATOM 749 C C . TRP A 1 98 ? -11.414 -0.824 25.413 1.00 88.19 98 TRP A C 1
ATOM 751 O O . TRP A 1 98 ? -11.770 -1.511 26.370 1.00 88.19 98 TRP A O 1
ATOM 761 N N . GLN A 1 99 ? -10.217 -0.231 25.392 1.00 87.19 99 GLN A N 1
ATOM 762 C CA . GLN A 1 99 ? -9.256 -0.349 26.494 1.00 87.19 99 GLN A CA 1
ATOM 763 C C . GLN A 1 99 ? -9.767 0.282 27.795 1.00 87.19 99 GLN A C 1
ATOM 765 O O . GLN A 1 99 ? -9.497 -0.241 28.876 1.00 87.19 99 GLN A O 1
ATOM 770 N N . GLN A 1 100 ? -10.489 1.401 27.712 1.00 85.25 100 GLN A N 1
ATOM 771 C CA . GLN A 1 100 ? -11.102 2.038 28.879 1.00 85.25 100 GLN A CA 1
ATOM 772 C C . GLN A 1 100 ? -12.259 1.204 29.434 1.00 85.25 100 GLN A C 1
ATOM 774 O O . GLN A 1 100 ? -12.322 0.999 30.644 1.00 85.25 100 GLN A O 1
ATOM 779 N N . ALA A 1 101 ? -13.114 0.648 28.572 1.00 83.25 101 ALA A N 1
ATOM 780 C CA . ALA A 1 101 ? -14.190 -0.254 28.984 1.00 83.25 101 ALA A CA 1
ATOM 781 C C . ALA A 1 101 ? -13.651 -1.524 29.668 1.00 83.25 101 ALA A C 1
ATOM 783 O O . ALA A 1 101 ? -14.173 -1.936 30.703 1.00 83.25 101 ALA A O 1
ATOM 784 N N . ALA A 1 102 ? -12.557 -2.095 29.154 1.00 79.31 102 ALA A N 1
ATOM 785 C CA . ALA A 1 102 ? -11.888 -3.248 29.760 1.00 79.31 102 ALA A CA 1
ATOM 786 C C . ALA A 1 102 ? -11.281 -2.944 31.144 1.00 79.31 102 ALA A C 1
ATOM 788 O O . ALA A 1 102 ? -11.173 -3.840 31.975 1.00 79.31 102 ALA A O 1
ATOM 789 N N . LYS A 1 103 ? -10.898 -1.687 31.408 1.00 78.25 103 LYS A N 1
ATOM 790 C CA . LYS A 1 103 ? -10.400 -1.236 32.720 1.00 78.25 103 LYS A CA 1
ATOM 791 C C . LYS A 1 103 ? -11.520 -0.823 33.683 1.00 78.25 103 LYS A C 1
ATOM 793 O O . LYS A 1 103 ? -11.293 -0.817 34.886 1.00 78.25 103 LYS A O 1
ATOM 798 N N . GLY A 1 104 ? -12.690 -0.447 33.160 1.00 66.94 104 GLY A N 1
ATOM 799 C CA . GLY A 1 104 ? -13.817 0.091 33.929 1.00 66.94 104 GLY A CA 1
ATOM 800 C C . GLY A 1 104 ? -14.871 -0.929 34.371 1.00 66.94 104 GLY A C 1
ATOM 801 O O . GLY A 1 104 ? -15.643 -0.621 35.272 1.00 66.94 104 GLY A O 1
ATOM 802 N N . ASN A 1 105 ? -14.904 -2.135 33.791 1.00 57.59 105 ASN A N 1
ATOM 803 C CA . ASN A 1 105 ? -15.893 -3.169 34.118 1.00 57.59 105 ASN A CA 1
ATOM 804 C C . ASN A 1 105 ? -15.279 -4.354 34.882 1.00 57.59 105 ASN A C 1
ATOM 806 O O . ASN A 1 105 ? -15.129 -5.449 34.346 1.00 57.59 105 ASN A O 1
ATOM 810 N N . THR A 1 106 ? -15.006 -4.163 36.172 1.00 55.16 106 THR A N 1
ATOM 811 C CA . THR A 1 106 ? -15.201 -5.242 37.152 1.00 55.16 106 THR A CA 1
ATOM 812 C C . THR A 1 106 ? -16.547 -5.002 37.828 1.00 55.16 106 THR A C 1
ATOM 814 O O . THR A 1 106 ? -16.614 -4.148 38.714 1.00 55.16 106 THR A O 1
ATOM 817 N N . PRO A 1 107 ? -17.634 -5.691 37.430 1.00 50.56 107 PRO A N 1
ATOM 818 C CA . PRO A 1 107 ? -18.803 -5.779 38.286 1.00 50.56 107 PRO A CA 1
ATOM 819 C C . PRO A 1 107 ? -18.383 -6.578 39.522 1.00 50.56 107 PRO A C 1
ATOM 821 O O . PRO A 1 107 ? -18.166 -7.788 39.457 1.00 50.56 107 PRO A O 1
ATOM 824 N N . THR A 1 108 ? -18.166 -5.877 40.628 1.00 50.09 108 THR A N 1
ATOM 825 C CA . THR A 1 108 ? -17.982 -6.494 41.940 1.00 50.09 108 THR A CA 1
ATOM 826 C C . THR A 1 108 ? -19.287 -7.217 42.306 1.00 50.09 108 THR A C 1
ATOM 828 O O . THR A 1 108 ? -20.344 -6.595 42.158 1.00 50.09 108 THR A O 1
ATOM 831 N N . PRO A 1 109 ? -19.253 -8.501 42.712 1.00 55.19 109 PRO A N 1
ATOM 832 C CA . PRO A 1 109 ? -20.429 -9.193 43.240 1.00 55.19 109 PRO A CA 1
ATOM 833 C C . PRO A 1 109 ? -20.927 -8.575 44.552 1.00 55.19 109 PRO A C 1
ATOM 835 O O . PRO A 1 109 ? -20.105 -7.961 45.274 1.00 55.19 109 PRO A O 1
#

pLDDT: mean 81.03, std 15.73, range [40.84, 94.69]

Foldseek 3Di:
DDDDDPDPDDPPLVVLLVQLLVLLVQCVVCLVVVPVVSNVVSVVVNVVSVVSSVVVVPDDPDDPVSVVSVVSSVVSVVVSVVSVVVVCVVVVVVVVVVVVVVVPDPPDD

Radius of gyration: 21.92 Å; chains: 1; bounding box: 54×24×80 Å

Sequence (109 aa):
MPPSHPAEGGGDWRDQLAVLRNCLDDLRAAMRTGNWEALEQLVPVVDSAFKQLRAESTTTVRTPADAEALRQVALLTGELQDMAIARQQQIQPLLQAWQQAAKGNTPTP